Protein AF-A0A2V8LFP2-F1 (afdb_monomer_lite)

Structure (mmCIF, N/CA/C/O backbone):
data_AF-A0A2V8LFP2-F1
#
_entry.id   AF-A0A2V8LFP2-F1
#
loop_
_atom_site.group_PDB
_atom_site.id
_atom_site.type_symbol
_atom_site.label_atom_id
_atom_site.label_alt_id
_atom_site.label_comp_id
_atom_site.label_asym_id
_atom_site.label_entity_id
_atom_site.label_seq_id
_atom_site.pdbx_PDB_ins_code
_atom_site.Cartn_x
_atom_site.Cartn_y
_atom_site.Cartn_z
_atom_site.occupancy
_atom_site.B_iso_or_equiv
_atom_site.auth_seq_id
_atom_site.auth_comp_id
_atom_site.auth_asym_id
_atom_site.auth_atom_id
_atom_site.pdbx_PDB_model_num
ATOM 1 N N . MET A 1 1 ? 1.682 21.363 -26.430 1.00 57.84 1 MET A N 1
ATOM 2 C CA . MET A 1 1 ? 2.112 19.993 -26.798 1.00 57.84 1 MET A CA 1
ATOM 3 C C . MET A 1 1 ? 3.631 19.884 -26.970 1.00 57.84 1 MET A C 1
ATOM 5 O O . MET A 1 1 ? 4.227 19.013 -26.360 1.00 57.84 1 MET A O 1
ATOM 9 N N . THR A 1 2 ? 4.288 20.793 -27.699 1.00 67.62 2 THR A N 1
ATOM 10 C CA . THR A 1 2 ? 5.754 20.804 -27.920 1.00 67.62 2 THR A CA 1
ATOM 11 C C . THR A 1 2 ? 6.604 21.058 -26.668 1.00 67.62 2 THR A C 1
ATOM 13 O O . THR A 1 2 ? 7.626 20.407 -26.497 1.00 67.62 2 THR A O 1
ATOM 16 N N . ALA A 1 3 ? 6.181 21.941 -25.758 1.00 67.56 3 ALA A N 1
ATOM 17 C CA . ALA A 1 3 ? 6.936 22.221 -24.529 1.00 67.56 3 ALA A CA 1
ATOM 18 C C . ALA A 1 3 ? 6.982 21.029 -23.550 1.00 67.56 3 ALA A C 1
ATOM 20 O O . ALA A 1 3 ? 8.006 20.813 -22.913 1.00 67.56 3 ALA A O 1
ATOM 21 N N . GLN A 1 4 ? 5.903 20.239 -23.467 1.00 68.56 4 GLN A N 1
ATOM 22 C CA . GLN A 1 4 ? 5.838 19.036 -22.626 1.00 68.56 4 GLN A CA 1
ATOM 23 C C . GLN A 1 4 ? 6.807 17.966 -23.144 1.00 68.56 4 GLN A C 1
ATOM 25 O O . GLN A 1 4 ? 7.641 17.481 -22.398 1.00 68.56 4 GLN A O 1
ATOM 30 N N . LEU A 1 5 ? 6.782 17.704 -24.455 1.00 72.81 5 LEU A N 1
ATOM 31 C CA . LEU A 1 5 ? 7.674 16.737 -25.101 1.00 72.81 5 LEU A CA 1
ATOM 32 C C . LEU A 1 5 ? 9.155 17.108 -24.953 1.00 72.81 5 LEU A C 1
ATOM 34 O O . LEU A 1 5 ? 9.984 16.241 -24.696 1.00 72.81 5 LEU A O 1
ATOM 38 N N . ILE A 1 6 ? 9.493 18.395 -25.091 1.00 73.00 6 ILE A N 1
ATOM 39 C CA . ILE A 1 6 ? 10.866 18.879 -24.879 1.00 73.00 6 ILE A CA 1
ATOM 40 C C . ILE A 1 6 ? 11.268 18.707 -23.413 1.00 73.00 6 ILE A C 1
ATOM 42 O O . ILE A 1 6 ? 12.380 18.268 -23.131 1.00 73.00 6 ILE A O 1
ATOM 46 N N . ARG A 1 7 ? 10.363 19.017 -22.480 1.00 76.19 7 ARG A N 1
ATOM 47 C CA . ARG A 1 7 ? 10.590 18.845 -21.045 1.00 76.19 7 ARG A CA 1
ATOM 48 C C . ARG A 1 7 ? 10.856 17.377 -20.709 1.00 76.19 7 ARG A C 1
ATOM 50 O O . ARG A 1 7 ? 11.890 17.083 -20.120 1.00 76.19 7 ARG A O 1
ATOM 57 N N . ASP A 1 8 ? 9.992 16.472 -21.153 1.00 78.69 8 ASP A N 1
ATOM 58 C CA . ASP A 1 8 ? 10.101 15.034 -20.891 1.00 78.69 8 ASP A CA 1
ATOM 59 C C . ASP A 1 8 ? 11.380 14.442 -21.507 1.00 78.69 8 ASP A C 1
ATOM 61 O O . ASP A 1 8 ? 12.062 13.637 -20.876 1.00 78.69 8 ASP A O 1
ATOM 65 N N . ALA A 1 9 ? 11.772 14.899 -22.703 1.00 75.38 9 ALA A N 1
ATOM 66 C CA . ALA A 1 9 ? 13.023 14.490 -23.340 1.00 75.38 9 ALA A CA 1
ATOM 67 C C . ALA A 1 9 ? 14.267 14.975 -22.575 1.00 75.38 9 ALA A C 1
ATOM 69 O O . ALA A 1 9 ? 15.233 14.225 -22.436 1.00 75.38 9 ALA A O 1
ATOM 70 N N . VAL A 1 10 ? 14.252 16.211 -22.062 1.00 80.56 10 VAL A N 1
ATOM 71 C CA . VAL A 1 10 ? 15.357 16.769 -21.264 1.00 80.56 10 VAL A CA 1
ATOM 72 C C . VAL A 1 10 ? 15.474 16.057 -19.916 1.00 80.56 10 VAL A C 1
ATOM 74 O O . VAL A 1 10 ? 16.581 15.682 -19.538 1.00 80.56 10 VAL A O 1
ATOM 77 N N . PHE A 1 11 ? 14.357 15.819 -19.219 1.00 78.75 11 PHE A N 1
ATOM 78 C CA . PHE A 1 11 ? 14.358 15.058 -17.965 1.00 78.75 11 PHE A CA 1
ATOM 79 C C . PHE A 1 11 ? 14.825 13.619 -18.186 1.00 78.75 11 PHE A C 1
ATOM 81 O O . PHE A 1 11 ? 15.736 13.172 -17.496 1.00 78.75 11 PHE A O 1
ATOM 88 N N . GLY A 1 12 ? 14.299 12.930 -19.202 1.00 76.56 12 GLY A N 1
ATOM 89 C CA . GLY A 1 12 ? 14.703 11.559 -19.509 1.00 76.56 12 GLY A CA 1
ATOM 90 C C . GLY A 1 12 ? 16.176 11.434 -19.914 1.00 76.56 12 GLY A C 1
ATOM 91 O O . GLY A 1 12 ? 16.819 10.435 -19.594 1.00 76.56 12 GLY A O 1
ATOM 92 N N . LEU A 1 13 ? 16.745 12.441 -20.591 1.00 83.19 13 LEU A N 1
ATOM 93 C CA . LEU A 1 13 ? 18.184 12.480 -20.865 1.00 83.19 13 LEU A CA 1
ATOM 94 C C . LEU A 1 13 ? 18.985 12.712 -19.578 1.00 83.19 13 LEU A C 1
ATOM 96 O O . LEU A 1 13 ? 19.941 11.983 -19.342 1.00 83.19 13 LEU A O 1
ATOM 100 N N . ALA A 1 14 ? 18.577 13.673 -18.746 1.00 81.50 14 ALA A N 1
ATOM 101 C CA . ALA A 1 14 ? 19.254 14.003 -17.494 1.00 81.50 14 ALA A CA 1
ATOM 102 C C . ALA A 1 14 ? 19.239 12.843 -16.480 1.00 81.50 14 ALA A C 1
ATOM 104 O O . ALA A 1 14 ? 20.233 12.641 -15.782 1.00 81.50 14 ALA A O 1
ATOM 105 N N . GLU A 1 15 ? 18.156 12.061 -16.414 1.00 83.38 15 GLU A N 1
ATOM 106 C CA . GLU A 1 15 ? 18.093 10.819 -15.629 1.00 83.38 15 GLU A CA 1
ATOM 107 C C . GLU A 1 15 ? 19.061 9.768 -16.191 1.00 83.38 15 GLU A C 1
ATOM 109 O O . GLU A 1 15 ? 19.863 9.197 -15.455 1.00 83.38 15 GLU A O 1
ATOM 114 N N . LYS A 1 16 ? 19.054 9.546 -17.515 1.00 80.81 16 LYS A N 1
ATOM 115 C CA . LYS A 1 16 ? 19.939 8.563 -18.168 1.00 80.81 16 LYS A CA 1
ATOM 116 C C . LYS A 1 16 ? 21.421 8.904 -18.052 1.00 80.81 16 LYS A C 1
ATOM 118 O O . LYS A 1 16 ? 22.248 7.996 -18.041 1.00 80.81 16 LYS A O 1
ATOM 123 N N . THR A 1 17 ? 21.768 10.187 -17.987 1.00 84.69 17 THR A N 1
ATOM 124 C CA . THR A 1 17 ? 23.147 10.647 -17.779 1.00 84.69 17 THR A CA 1
ATOM 125 C C . THR A 1 17 ? 23.521 10.762 -16.301 1.00 84.69 17 THR A C 1
ATOM 127 O O . THR A 1 17 ? 24.632 11.195 -16.001 1.00 84.69 17 THR A O 1
ATOM 130 N N . GLY A 1 18 ? 22.620 10.405 -15.374 1.00 78.56 18 GLY A N 1
ATOM 131 C CA . GLY A 1 18 ? 22.846 10.490 -13.926 1.00 78.56 18 GLY A CA 1
ATOM 132 C C . GLY A 1 18 ? 22.983 11.922 -13.403 1.00 78.56 18 GLY A C 1
ATOM 133 O O . GLY A 1 18 ? 23.497 12.143 -12.310 1.00 78.56 18 GLY A O 1
ATOM 134 N N . THR A 1 19 ? 22.563 12.914 -14.192 1.00 87.06 19 THR A N 1
ATOM 135 C CA . THR A 1 19 ? 22.598 14.334 -13.817 1.00 87.06 19 THR A CA 1
ATOM 136 C C . THR A 1 19 ? 21.540 14.651 -12.765 1.00 87.06 19 THR A C 1
ATOM 138 O O . THR A 1 19 ? 21.762 15.493 -11.897 1.00 87.06 19 THR A O 1
ATOM 141 N N . ILE A 1 20 ? 20.406 13.957 -12.822 1.00 82.81 20 ILE A N 1
ATOM 142 C CA . ILE A 1 20 ? 19.365 13.968 -11.795 1.00 82.81 20 ILE A CA 1
ATOM 143 C C . ILE A 1 20 ? 19.029 12.521 -11.409 1.00 82.81 20 ILE A C 1
ATOM 145 O O . ILE A 1 20 ? 19.205 11.629 -12.242 1.00 82.81 20 ILE A O 1
ATOM 149 N N . PRO A 1 21 ? 18.575 12.267 -10.167 1.00 79.31 21 PRO A N 1
ATOM 150 C CA . PRO A 1 21 ? 18.142 10.933 -9.771 1.00 79.31 21 PRO A CA 1
ATOM 151 C C . PRO A 1 21 ? 16.931 10.501 -10.596 1.00 79.31 21 PRO A C 1
ATOM 153 O O . PRO A 1 21 ? 16.071 11.320 -10.920 1.00 79.31 21 PRO A O 1
ATOM 156 N N . THR A 1 22 ? 16.843 9.204 -10.868 1.00 81.62 22 THR A N 1
ATOM 157 C CA . THR A 1 22 ? 15.625 8.590 -11.400 1.00 81.62 22 THR A CA 1
ATOM 158 C C . THR A 1 22 ? 14.467 8.755 -10.417 1.00 81.62 22 THR A C 1
ATOM 160 O O . THR A 1 22 ? 14.678 8.877 -9.205 1.00 81.62 22 THR A O 1
ATOM 163 N N . TRP A 1 23 ? 13.229 8.673 -10.910 1.00 77.94 23 TRP A N 1
ATOM 164 C CA . TRP A 1 23 ? 12.033 8.616 -10.056 1.00 77.94 23 TRP A CA 1
ATOM 165 C C . TRP A 1 23 ? 12.178 7.652 -8.863 1.00 77.94 23 TRP A C 1
ATOM 167 O O . TRP A 1 23 ? 11.908 8.034 -7.726 1.00 77.94 23 TRP A O 1
ATOM 177 N N . HIS A 1 24 ? 12.653 6.423 -9.095 1.00 78.94 24 HIS A N 1
ATOM 178 C CA . HIS A 1 24 ? 12.801 5.418 -8.038 1.00 78.94 24 HIS A CA 1
ATOM 179 C C . HIS A 1 24 ? 13.866 5.790 -7.002 1.00 78.94 24 HIS A C 1
ATOM 181 O O . HIS A 1 24 ? 13.699 5.497 -5.820 1.00 78.94 24 HIS A O 1
ATOM 187 N N . GLU A 1 25 ? 14.954 6.437 -7.419 1.00 84.12 25 GLU A N 1
ATOM 188 C CA . GLU A 1 25 ? 15.988 6.925 -6.504 1.00 84.12 25 GLU A CA 1
ATOM 189 C C . GLU A 1 25 ? 15.508 8.136 -5.706 1.00 84.12 25 GLU A C 1
ATOM 191 O O . GLU A 1 25 ? 15.807 8.241 -4.517 1.00 84.12 25 GLU A O 1
ATOM 196 N N . GLY A 1 26 ? 14.755 9.039 -6.340 1.00 85.38 26 GLY A N 1
ATOM 197 C CA . GLY A 1 26 ? 14.113 10.165 -5.669 1.00 85.38 26 GLY A CA 1
ATOM 198 C C . GLY A 1 26 ? 13.130 9.684 -4.606 1.00 85.38 26 GLY A C 1
ATOM 199 O O . GLY A 1 26 ? 13.258 10.055 -3.442 1.00 85.38 26 GLY A O 1
ATOM 200 N N . LEU A 1 27 ? 12.219 8.786 -4.986 1.00 85.62 27 LEU A N 1
ATOM 201 C CA . LEU A 1 27 ? 11.242 8.192 -4.078 1.00 85.62 27 LEU A CA 1
ATOM 202 C C . LEU A 1 27 ? 11.922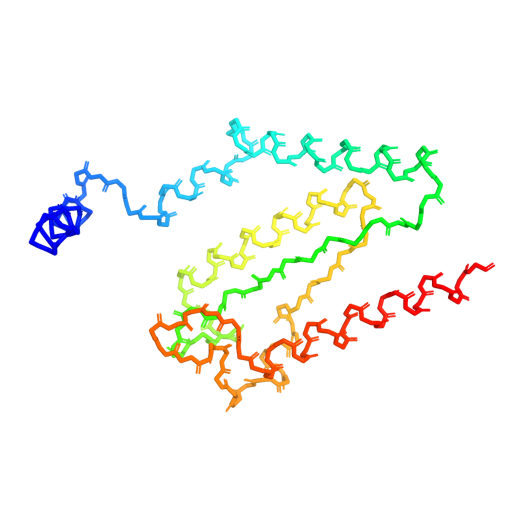 7.366 -2.977 1.00 85.62 27 LEU A C 1
ATOM 204 O O . LEU A 1 27 ? 11.550 7.452 -1.816 1.00 85.62 27 LEU A O 1
ATOM 208 N N . GLY A 1 28 ? 12.995 6.638 -3.288 1.00 88.25 28 GLY A N 1
ATOM 209 C CA . GLY A 1 28 ? 13.745 5.884 -2.283 1.00 88.25 28 GLY A CA 1
ATOM 210 C C . GLY A 1 28 ? 14.278 6.737 -1.130 1.00 88.25 28 GLY A C 1
ATOM 211 O O . GLY A 1 28 ? 14.361 6.243 -0.007 1.00 88.25 28 GLY A O 1
ATOM 212 N N . ARG A 1 29 ? 14.577 8.023 -1.364 1.00 90.69 29 ARG A N 1
ATOM 213 C CA . ARG A 1 29 ? 15.018 8.946 -0.305 1.00 90.69 29 ARG A CA 1
ATOM 214 C C . ARG A 1 29 ? 13.910 9.245 0.703 1.00 90.69 29 ARG A C 1
ATOM 216 O O . ARG A 1 29 ? 14.222 9.358 1.883 1.00 90.69 29 ARG A O 1
ATOM 223 N N . THR A 1 30 ? 12.650 9.298 0.272 1.00 92.25 30 THR A N 1
ATOM 224 C CA . THR A 1 30 ? 11.500 9.574 1.154 1.00 92.25 30 THR A CA 1
ATOM 225 C C . THR A 1 30 ? 11.115 8.368 2.011 1.00 92.25 30 THR A C 1
ATOM 227 O O . THR A 1 30 ? 10.406 8.510 2.996 1.00 92.25 30 THR A O 1
ATOM 230 N N . TYR A 1 31 ? 11.578 7.166 1.653 1.00 92.56 31 TYR A N 1
ATOM 231 C CA . TYR A 1 31 ? 11.396 5.951 2.457 1.00 92.56 31 TYR A CA 1
ATOM 232 C C . TYR A 1 31 ? 12.549 5.700 3.438 1.00 92.56 31 TYR A C 1
ATOM 234 O O . TYR A 1 31 ? 12.483 4.774 4.253 1.00 92.56 31 TYR A O 1
ATOM 242 N N . VAL A 1 32 ? 13.605 6.523 3.420 1.00 95.00 32 VAL A N 1
ATOM 243 C CA . VAL A 1 32 ? 14.645 6.482 4.455 1.00 95.00 32 VAL A CA 1
ATOM 244 C C . VAL A 1 32 ? 14.015 6.896 5.778 1.00 95.00 32 VAL A C 1
ATOM 246 O O . VAL A 1 32 ? 13.445 7.977 5.881 1.00 95.00 32 VAL A O 1
ATOM 249 N N . ARG A 1 33 ? 14.157 6.068 6.820 1.00 94.38 33 ARG A N 1
ATOM 250 C CA . ARG A 1 33 ? 13.478 6.303 8.107 1.00 94.38 33 ARG A CA 1
ATOM 251 C C . ARG A 1 33 ? 13.813 7.645 8.753 1.00 94.38 33 ARG A C 1
ATOM 253 O O . ARG A 1 33 ? 12.993 8.176 9.483 1.00 94.38 33 ARG A O 1
ATOM 260 N N . SER A 1 34 ? 15.004 8.183 8.512 1.00 95.50 34 SER A N 1
ATOM 261 C CA . SER A 1 34 ? 15.425 9.491 9.023 1.00 95.50 34 SER A CA 1
ATOM 262 C C . SER A 1 34 ? 15.052 10.667 8.112 1.00 95.50 34 SER A C 1
ATOM 264 O O . SER A 1 34 ? 15.451 11.789 8.410 1.00 95.50 34 SER A O 1
ATOM 266 N N . SER A 1 35 ? 14.377 10.432 6.983 1.00 96.56 35 SER A N 1
ATOM 267 C CA . SER A 1 35 ? 13.922 11.509 6.098 1.00 96.56 35 SER A CA 1
ATOM 268 C C . SER A 1 35 ? 12.745 12.268 6.723 1.00 96.56 35 SER A C 1
ATOM 270 O O . SER A 1 35 ? 11.947 11.648 7.435 1.00 96.56 35 SER A O 1
ATOM 272 N N . PRO A 1 36 ? 12.616 13.583 6.473 1.00 97.12 36 PRO A N 1
ATOM 273 C CA . PRO A 1 36 ? 11.453 14.354 6.906 1.00 97.12 36 PRO A CA 1
ATOM 274 C C . PRO A 1 36 ? 10.136 13.754 6.408 1.00 97.12 36 PRO A C 1
ATOM 276 O O . PRO A 1 36 ? 9.218 13.578 7.198 1.00 97.12 36 PRO A O 1
ATOM 279 N N . GLU A 1 37 ? 10.077 13.337 5.142 1.00 96.12 37 GLU A N 1
ATOM 280 C CA . GLU A 1 37 ? 8.870 12.787 4.522 1.00 96.12 37 GLU A CA 1
ATOM 281 C C . GLU A 1 37 ? 8.406 11.500 5.218 1.00 96.12 37 GLU A C 1
ATOM 283 O O . GLU A 1 37 ? 7.212 11.292 5.430 1.00 96.12 37 GLU A O 1
ATOM 288 N N . TRP A 1 38 ? 9.347 10.638 5.617 1.00 97.50 38 TRP A N 1
ATOM 289 C CA . TRP A 1 38 ? 9.011 9.441 6.383 1.00 97.50 38 TRP A CA 1
ATOM 290 C C . TRP A 1 38 ? 8.507 9.774 7.789 1.00 97.50 38 TRP A C 1
ATOM 292 O O . TRP A 1 38 ? 7.579 9.131 8.279 1.00 97.50 38 TRP A O 1
ATOM 302 N N . GLN A 1 39 ? 9.120 10.754 8.458 1.00 98.12 39 GLN A N 1
ATOM 303 C CA . GLN A 1 39 ? 8.686 11.174 9.791 1.00 98.12 39 GLN A CA 1
ATOM 304 C C . GLN A 1 39 ? 7.281 11.786 9.745 1.00 98.12 39 GLN A C 1
ATOM 306 O O . GLN A 1 39 ? 6.437 11.384 10.540 1.00 98.12 39 GLN A O 1
ATOM 311 N N . GLU A 1 40 ? 7.005 12.650 8.765 1.00 98.19 40 GLU A N 1
ATOM 312 C CA . GLU A 1 40 ? 5.673 13.219 8.516 1.00 98.19 40 GLU A CA 1
ATOM 313 C C . GLU A 1 40 ? 4.634 12.124 8.228 1.00 98.19 40 GLU A C 1
ATOM 315 O O . GLU A 1 40 ? 3.520 12.164 8.747 1.00 98.19 40 GLU A O 1
ATOM 320 N N . PHE A 1 41 ? 4.998 11.097 7.453 1.00 97.62 41 PHE A N 1
ATOM 321 C CA . PHE A 1 41 ? 4.127 9.947 7.211 1.00 97.62 41 PHE A CA 1
ATOM 322 C C . PHE A 1 41 ? 3.774 9.196 8.508 1.00 97.62 41 PHE A C 1
ATOM 324 O O . PHE A 1 41 ? 2.606 8.880 8.743 1.00 97.62 41 PHE A O 1
ATOM 331 N N . VAL A 1 42 ? 4.761 8.915 9.365 1.00 98.38 42 VAL A N 1
ATOM 332 C CA . VAL A 1 42 ? 4.533 8.228 10.649 1.00 98.38 42 VAL A CA 1
ATOM 333 C C . VAL A 1 42 ? 3.719 9.097 11.612 1.00 98.38 42 VAL A C 1
ATOM 335 O O . VAL A 1 42 ? 2.834 8.579 12.295 1.00 98.38 42 VAL A O 1
ATOM 338 N N . GLU A 1 43 ? 3.976 10.404 11.648 1.00 98.56 43 GLU A N 1
ATOM 339 C CA . GLU A 1 43 ? 3.205 11.365 12.439 1.00 98.56 43 GLU A CA 1
ATOM 340 C C . GLU A 1 43 ? 1.736 11.387 11.999 1.00 98.56 43 GLU A C 1
ATOM 342 O O . GLU A 1 43 ? 0.848 11.210 12.832 1.00 98.56 43 GLU A O 1
ATOM 347 N N . ALA A 1 44 ? 1.468 11.447 10.692 1.00 98.44 44 ALA A N 1
ATOM 348 C CA . ALA A 1 44 ? 0.109 11.388 10.159 1.00 98.44 44 ALA A CA 1
ATOM 349 C C . ALA A 1 44 ? -0.621 10.087 10.547 1.00 98.44 44 ALA A C 1
ATOM 351 O O . ALA A 1 44 ? -1.795 10.117 10.924 1.00 98.44 44 ALA A O 1
ATOM 352 N N . LEU A 1 45 ? 0.058 8.932 10.514 1.00 98.50 45 LEU A N 1
ATOM 353 C CA . LEU A 1 45 ? -0.524 7.671 10.993 1.00 98.50 45 LEU A CA 1
ATOM 354 C C . LEU A 1 45 ? -0.868 7.735 12.487 1.00 98.50 45 LEU A C 1
ATOM 356 O O . LEU A 1 45 ? -1.942 7.289 12.901 1.00 98.50 45 LEU A O 1
ATOM 360 N N . GLN A 1 46 ? 0.023 8.303 13.300 1.00 98.62 46 GLN A N 1
ATOM 361 C CA . GLN A 1 46 ? -0.196 8.455 14.735 1.00 98.62 46 GLN A CA 1
ATOM 362 C C . GLN A 1 46 ? -1.392 9.371 15.027 1.00 98.62 46 GLN A C 1
ATOM 364 O O . GLN A 1 46 ? -2.213 9.041 15.890 1.00 98.62 46 GLN A O 1
ATOM 369 N N . GLU A 1 47 ? -1.524 10.481 14.301 1.00 98.56 47 GLU A N 1
ATOM 370 C CA . GLU A 1 47 ? -2.657 11.403 14.408 1.00 98.56 47 GLU A CA 1
ATOM 371 C C . GLU A 1 47 ? -3.979 10.727 14.033 1.00 98.56 47 GLU A C 1
ATOM 373 O O . GLU A 1 47 ? -4.951 10.812 14.789 1.00 98.56 47 GLU A O 1
ATOM 378 N N . ILE A 1 48 ? -4.010 9.989 12.916 1.00 98.38 48 ILE A N 1
ATOM 379 C CA . ILE A 1 48 ? -5.190 9.229 12.478 1.00 98.38 48 ILE A CA 1
ATOM 380 C C . ILE A 1 48 ? -5.618 8.228 13.554 1.00 98.38 48 ILE A C 1
ATOM 382 O O . ILE A 1 48 ? -6.812 8.116 13.854 1.00 98.38 48 ILE A O 1
ATOM 386 N N . LYS A 1 49 ? -4.665 7.515 14.168 1.00 97.88 49 LYS A N 1
ATOM 387 C CA . LYS A 1 49 ? -4.961 6.561 15.243 1.00 97.88 49 LYS A CA 1
ATOM 388 C C . LYS A 1 49 ? -5.565 7.251 16.461 1.00 97.88 49 LYS A C 1
ATOM 390 O O . LYS A 1 49 ? -6.612 6.822 16.941 1.00 97.88 49 LYS A O 1
ATOM 395 N N . VAL A 1 50 ? -4.935 8.328 16.934 1.00 98.12 50 VAL A N 1
ATOM 396 C CA . VAL A 1 50 ? -5.412 9.100 18.093 1.00 98.12 50 VAL A CA 1
ATOM 397 C C . VAL A 1 50 ? -6.819 9.630 17.842 1.00 98.12 50 VAL A C 1
ATOM 399 O O . VAL A 1 50 ? -7.690 9.494 18.700 1.00 98.12 50 VAL A O 1
ATOM 402 N N . MET A 1 51 ? -7.062 10.186 16.656 1.00 98.38 51 MET A N 1
ATOM 403 C CA . MET A 1 51 ? -8.374 10.697 16.272 1.00 98.38 51 MET A CA 1
ATOM 404 C C . MET A 1 51 ? -9.424 9.581 16.242 1.00 98.38 51 MET A C 1
ATOM 406 O O . MET A 1 51 ? -10.504 9.741 16.810 1.00 98.38 51 MET A O 1
ATOM 410 N N . SER A 1 52 ? -9.093 8.431 15.648 1.00 97.50 52 SER A N 1
ATOM 411 C CA . SER A 1 52 ? -9.987 7.267 15.586 1.00 97.50 52 SER A CA 1
ATOM 412 C C . SER A 1 52 ? -10.366 6.772 16.985 1.00 97.50 52 SER A C 1
ATOM 414 O O . SER A 1 52 ? -11.547 6.557 17.262 1.00 97.50 52 SER A O 1
ATOM 416 N N . ASP A 1 53 ? -9.390 6.679 17.892 1.00 96.50 53 ASP A N 1
ATOM 417 C CA . ASP A 1 53 ? -9.603 6.253 19.278 1.00 96.50 53 ASP A CA 1
ATOM 418 C C . ASP A 1 53 ? -10.477 7.244 20.058 1.00 96.50 53 ASP A C 1
ATOM 420 O O . ASP A 1 53 ? -11.416 6.846 20.751 1.00 96.50 53 ASP A O 1
ATOM 424 N N . GLN A 1 54 ? -10.215 8.549 19.922 1.00 98.00 54 GLN A N 1
ATOM 425 C CA . GLN A 1 54 ? -11.007 9.606 20.561 1.00 98.00 54 GLN A CA 1
ATOM 426 C C . GLN A 1 54 ? -12.462 9.599 20.083 1.00 98.00 54 GLN A C 1
ATOM 428 O O . GLN A 1 54 ? -13.386 9.797 20.876 1.00 98.00 54 GLN A O 1
ATOM 433 N N . MET A 1 55 ? -12.665 9.327 18.795 1.00 97.69 55 MET A N 1
ATOM 434 C CA . MET A 1 55 ? -13.983 9.187 18.184 1.00 97.69 55 MET A CA 1
ATOM 435 C C . MET A 1 55 ? -14.640 7.828 18.466 1.00 97.69 55 MET A C 1
ATOM 437 O O . MET A 1 55 ? -15.795 7.630 18.086 1.00 97.69 55 MET A O 1
ATOM 441 N N . LYS A 1 56 ? -13.944 6.906 19.149 1.00 95.75 56 LYS A N 1
ATOM 442 C CA . LYS A 1 56 ? -14.389 5.527 19.412 1.00 95.75 56 LYS A CA 1
ATOM 443 C C . LYS A 1 56 ? -14.762 4.776 18.129 1.00 95.75 56 LYS A C 1
ATOM 445 O O . LYS A 1 56 ? -15.710 3.988 18.116 1.00 95.75 56 LYS A O 1
ATOM 450 N N . LEU A 1 57 ? -14.042 5.049 17.044 1.00 93.31 57 LEU A N 1
ATOM 451 C CA . LEU A 1 57 ? -14.193 4.325 15.788 1.00 93.31 57 LEU A CA 1
ATOM 452 C C . LEU A 1 57 ? -13.566 2.927 15.907 1.00 93.31 57 LEU A C 1
ATOM 454 O O . LEU A 1 57 ? -12.733 2.691 16.786 1.00 93.31 57 LEU A O 1
ATOM 458 N N . PRO A 1 58 ? -13.953 1.983 15.032 1.00 92.19 58 PRO A N 1
ATOM 459 C CA . PRO A 1 58 ? -13.179 0.768 14.819 1.00 92.19 58 PRO A CA 1
ATOM 460 C C . PRO A 1 58 ? -11.699 1.056 14.557 1.00 92.19 58 PRO A C 1
ATOM 462 O O . PRO A 1 58 ? -11.343 2.135 14.077 1.00 92.19 58 PRO A O 1
ATOM 465 N N . THR A 1 59 ? -10.852 0.065 14.834 1.00 93.25 59 THR A N 1
ATOM 466 C CA . THR A 1 59 ? -9.422 0.134 14.529 1.00 93.25 59 THR A CA 1
ATOM 467 C C . THR A 1 59 ? -9.228 0.503 13.055 1.00 93.25 59 THR A C 1
ATOM 469 O O . THR A 1 59 ? -9.817 -0.149 12.189 1.00 93.25 59 THR A O 1
ATOM 472 N N . PRO A 1 60 ? -8.435 1.540 12.735 1.00 96.38 60 PRO A N 1
ATOM 473 C CA . PRO A 1 60 ? -8.227 1.925 11.350 1.00 96.38 60 PRO A CA 1
ATOM 474 C C . PRO A 1 60 ? -7.454 0.835 10.600 1.00 96.38 60 PRO A C 1
ATOM 476 O O . PRO A 1 60 ? -6.524 0.226 11.132 1.00 96.38 60 PRO A O 1
ATOM 479 N N . ILE A 1 61 ? -7.836 0.616 9.343 1.00 96.69 61 ILE A N 1
ATOM 480 C CA . ILE A 1 61 ? -7.182 -0.337 8.448 1.00 96.69 61 ILE A CA 1
ATOM 481 C C . ILE A 1 61 ? -6.208 0.429 7.551 1.00 96.69 61 ILE A C 1
ATOM 483 O O . ILE A 1 61 ? -6.602 1.375 6.866 1.00 96.69 61 ILE A O 1
ATOM 487 N N . PHE A 1 62 ? -4.949 0.001 7.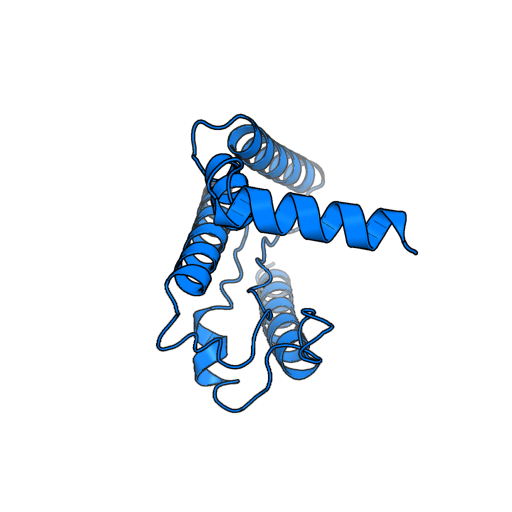521 1.00 96.81 62 PHE A N 1
ATOM 488 C CA . PHE A 1 62 ? -3.945 0.470 6.575 1.00 96.81 62 PHE A CA 1
ATOM 489 C C . PHE A 1 62 ? -3.712 -0.592 5.500 1.00 96.81 62 PHE A C 1
ATOM 491 O O . PHE A 1 62 ? -3.327 -1.726 5.785 1.00 96.81 62 PHE A O 1
ATOM 498 N N . ALA A 1 63 ? -3.944 -0.226 4.246 1.00 93.50 63 ALA A N 1
ATOM 499 C CA . ALA A 1 63 ? -3.842 -1.137 3.118 1.00 93.50 63 ALA A CA 1
ATOM 500 C C . ALA A 1 63 ? -2.991 -0.492 2.028 1.00 93.50 63 ALA A C 1
ATOM 502 O O . ALA A 1 63 ? -3.364 0.552 1.489 1.00 93.50 63 ALA A O 1
ATOM 503 N N . THR A 1 64 ? -1.855 -1.104 1.696 1.00 91.06 64 THR A N 1
ATOM 504 C CA . THR A 1 64 ? -1.053 -0.629 0.569 1.00 91.06 64 THR A CA 1
ATOM 505 C C . THR A 1 64 ? -1.641 -1.148 -0.731 1.00 91.06 64 THR A C 1
ATOM 507 O O . THR A 1 64 ? -2.049 -2.299 -0.831 1.00 91.06 64 THR A O 1
ATOM 510 N N . LEU A 1 65 ? -1.727 -0.291 -1.745 1.00 87.50 65 LEU A N 1
ATOM 511 C CA . LEU A 1 65 ? -2.112 -0.729 -3.081 1.00 87.50 65 LEU A CA 1
ATOM 512 C C . LEU A 1 65 ? -0.834 -1.086 -3.833 1.00 87.50 65 LEU A C 1
ATOM 514 O O . LEU A 1 65 ? -0.067 -0.206 -4.226 1.00 87.50 65 LEU A O 1
ATOM 518 N N . ASN A 1 66 ? -0.589 -2.384 -3.992 1.00 83.38 66 ASN A N 1
ATOM 519 C CA . ASN A 1 66 ? 0.586 -2.896 -4.680 1.00 83.38 66 ASN A CA 1
ATOM 520 C C . ASN A 1 66 ? 0.640 -2.399 -6.138 1.00 83.38 66 ASN A C 1
ATOM 522 O O . ASN A 1 66 ? -0.390 -2.199 -6.792 1.00 83.38 66 ASN A O 1
ATOM 526 N N . SER A 1 67 ? 1.860 -2.202 -6.648 1.00 77.06 67 SER A N 1
ATOM 527 C CA . SER A 1 67 ? 2.082 -1.725 -8.015 1.00 77.06 67 SER A CA 1
ATOM 528 C C . SER A 1 67 ? 1.447 -2.647 -9.052 1.00 77.06 67 SER A C 1
ATOM 530 O O . SER A 1 67 ? 1.722 -3.841 -9.112 1.00 77.06 67 SER A O 1
ATOM 532 N N . SER A 1 68 ? 0.654 -2.059 -9.943 1.00 68.75 68 SER A N 1
ATOM 533 C CA . SER A 1 68 ? 0.144 -2.757 -11.125 1.00 68.75 68 SER A CA 1
ATOM 534 C C . SER A 1 68 ? 1.006 -2.509 -12.374 1.00 68.75 68 SER A C 1
ATOM 536 O O . SER A 1 68 ? 0.690 -2.975 -13.460 1.00 68.75 68 SER A O 1
ATOM 538 N N . GLY A 1 69 ? 2.119 -1.782 -12.228 1.00 57.22 69 GLY A N 1
ATOM 539 C CA . GLY A 1 69 ? 2.728 -0.964 -13.281 1.00 57.22 69 GLY A CA 1
ATOM 540 C C . GLY A 1 69 ? 3.469 -1.647 -14.438 1.00 57.22 69 GLY A C 1
ATOM 541 O O . GLY A 1 69 ? 4.173 -0.939 -15.149 1.00 57.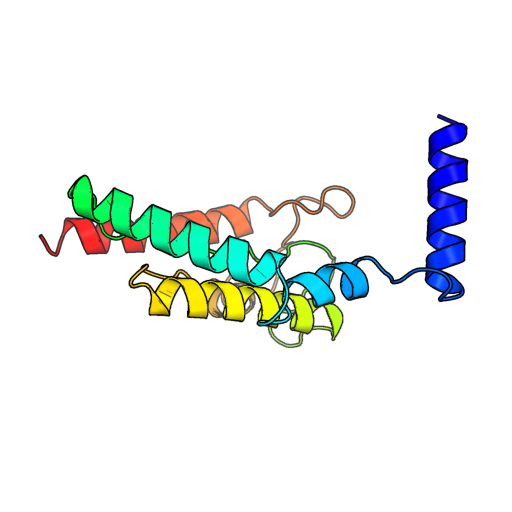22 69 GLY A O 1
ATOM 542 N N . SER A 1 70 ? 3.369 -2.960 -14.678 1.00 54.66 70 SER A N 1
ATOM 543 C CA . SER A 1 70 ? 3.927 -3.538 -15.921 1.00 54.66 70 SER A CA 1
ATOM 544 C C . SER A 1 70 ? 3.381 -4.922 -16.293 1.00 54.66 70 SER A C 1
ATOM 546 O O . SER A 1 70 ? 2.897 -5.673 -15.451 1.00 54.66 70 SER A O 1
ATOM 548 N N . ILE A 1 71 ? 3.502 -5.274 -17.582 1.00 44.00 71 ILE A N 1
ATOM 549 C CA . ILE A 1 71 ? 3.519 -6.673 -18.038 1.00 44.00 71 ILE A CA 1
ATOM 550 C C . ILE A 1 71 ? 4.737 -7.339 -17.389 1.00 44.00 71 ILE A C 1
ATOM 552 O O . ILE A 1 71 ? 5.857 -6.877 -17.591 1.00 44.00 71 ILE A O 1
ATOM 556 N N . GLY A 1 72 ? 4.528 -8.423 -16.641 1.00 49.31 72 GLY A N 1
ATOM 557 C CA . GLY A 1 72 ? 5.615 -9.151 -15.982 1.00 49.31 72 GLY A CA 1
ATOM 558 C C . GLY A 1 72 ? 5.919 -8.712 -14.548 1.00 49.31 72 GLY A C 1
ATOM 559 O O . GLY A 1 72 ? 7.011 -9.002 -14.065 1.00 49.31 72 GLY A O 1
ATOM 560 N N . SER A 1 73 ? 4.985 -8.063 -13.841 1.00 61.25 73 SER A N 1
ATOM 561 C CA . SER A 1 73 ? 5.022 -7.982 -12.374 1.00 61.25 73 SER A CA 1
ATOM 562 C C . SER A 1 73 ? 4.783 -9.366 -11.761 1.00 61.25 73 SER A C 1
ATOM 564 O O . SER A 1 73 ? 3.732 -9.667 -11.201 1.00 61.25 73 SER A O 1
ATOM 566 N N . ASP A 1 74 ? 5.776 -10.237 -11.918 1.00 75.50 74 ASP A N 1
ATOM 567 C CA . ASP A 1 74 ? 5.818 -11.534 -11.271 1.00 75.50 74 ASP A CA 1
ATOM 568 C C . ASP A 1 74 ? 6.113 -11.317 -9.785 1.00 75.50 74 ASP A C 1
ATOM 570 O O . ASP A 1 74 ? 7.260 -11.185 -9.370 1.00 75.50 74 ASP A O 1
ATOM 574 N N . TYR A 1 75 ? 5.062 -11.259 -8.971 1.00 80.56 75 TYR A N 1
ATOM 575 C CA . TYR A 1 75 ? 5.194 -11.203 -7.516 1.00 80.56 75 TYR A CA 1
ATOM 576 C C . TYR A 1 75 ? 5.840 -12.472 -6.932 1.00 80.56 75 TYR A C 1
ATOM 578 O O . TYR A 1 75 ? 6.306 -12.435 -5.797 1.00 80.56 75 TYR A O 1
ATOM 586 N N . ALA A 1 76 ? 5.905 -13.581 -7.681 1.00 80.50 76 ALA A N 1
ATOM 587 C CA . ALA A 1 76 ? 6.653 -14.768 -7.274 1.00 80.50 76 ALA A CA 1
ATOM 588 C C . ALA A 1 76 ? 8.165 -14.626 -7.544 1.00 80.50 76 ALA A C 1
ATOM 590 O O . ALA A 1 76 ? 8.966 -15.182 -6.793 1.00 80.50 76 ALA A O 1
ATOM 591 N N . HIS A 1 77 ? 8.560 -13.853 -8.562 1.00 83.88 77 HIS A N 1
ATOM 592 C CA . HIS A 1 77 ? 9.960 -13.557 -8.901 1.00 83.88 77 HIS A CA 1
ATOM 593 C C . HIS A 1 77 ? 10.142 -12.071 -9.258 1.00 83.88 77 HIS A C 1
ATOM 595 O O . HIS A 1 77 ? 10.345 -11.724 -10.428 1.00 83.88 77 HIS A O 1
ATOM 601 N N . PRO A 1 78 ? 10.065 -11.167 -8.267 1.00 85.62 78 PRO A N 1
ATOM 602 C CA . PRO A 1 78 ? 10.014 -9.742 -8.541 1.00 85.62 78 PRO A CA 1
ATOM 603 C C . PRO A 1 78 ? 11.318 -9.241 -9.162 1.00 85.62 78 PRO A C 1
ATOM 605 O O . PRO A 1 78 ? 12.421 -9.580 -8.728 1.00 85.62 78 PRO A O 1
ATOM 608 N N . SER A 1 79 ? 11.193 -8.371 -10.167 1.00 85.06 79 SER A N 1
ATOM 609 C CA . SER A 1 79 ? 12.329 -7.588 -10.652 1.00 85.06 79 SER A CA 1
ATOM 610 C C . SER A 1 79 ? 12.889 -6.711 -9.519 1.00 85.06 79 SER A C 1
ATOM 612 O O . SER A 1 79 ? 12.159 -6.398 -8.576 1.00 85.06 79 SER A O 1
ATOM 614 N N . PRO A 1 80 ? 14.150 -6.245 -9.591 1.00 85.50 80 PRO A N 1
ATOM 615 C CA . PRO A 1 80 ? 14.717 -5.382 -8.550 1.00 85.50 80 PRO A CA 1
ATOM 616 C C . PRO A 1 80 ? 13.881 -4.127 -8.254 1.00 85.50 80 PRO A C 1
ATOM 618 O O . PRO A 1 80 ? 13.797 -3.695 -7.105 1.00 85.50 80 PRO A O 1
ATOM 621 N N . ASP A 1 81 ? 13.232 -3.558 -9.271 1.00 83.12 81 ASP A N 1
ATOM 622 C CA . ASP A 1 81 ? 12.365 -2.392 -9.096 1.00 83.12 81 ASP A CA 1
ATOM 623 C C . ASP A 1 81 ? 11.037 -2.759 -8.427 1.00 83.12 81 ASP A C 1
ATOM 625 O O . ASP A 1 81 ? 10.596 -2.047 -7.524 1.00 83.12 81 ASP A O 1
ATOM 629 N N . LEU A 1 82 ? 10.432 -3.897 -8.798 1.00 84.44 82 LEU A N 1
ATOM 630 C CA . LEU A 1 82 ? 9.236 -4.397 -8.121 1.00 84.44 82 LEU A CA 1
ATOM 631 C C . LEU A 1 82 ? 9.536 -4.756 -6.661 1.00 84.44 82 LEU A C 1
ATOM 633 O O . LEU A 1 82 ? 8.760 -4.397 -5.779 1.00 84.44 82 LEU A O 1
ATOM 637 N N . GLN A 1 83 ? 10.681 -5.389 -6.396 1.00 88.88 83 GLN A N 1
ATOM 638 C CA . GLN A 1 83 ? 11.119 -5.716 -5.041 1.00 88.88 83 GLN A CA 1
ATOM 639 C C . GLN A 1 83 ? 11.262 -4.454 -4.187 1.00 88.88 83 GLN A C 1
ATOM 641 O O . GLN A 1 83 ? 10.798 -4.428 -3.052 1.00 88.88 83 GLN A O 1
ATOM 646 N N . ARG A 1 84 ? 11.825 -3.375 -4.745 1.00 87.88 84 ARG A N 1
ATOM 647 C CA . ARG A 1 84 ? 11.949 -2.097 -4.033 1.00 87.88 84 ARG A CA 1
ATOM 648 C C . ARG A 1 84 ? 10.586 -1.526 -3.636 1.00 87.88 84 ARG A C 1
ATOM 650 O O . ARG A 1 84 ? 10.427 -1.054 -2.515 1.00 87.88 84 ARG A O 1
ATOM 657 N N . ILE A 1 85 ? 9.599 -1.599 -4.530 1.00 87.50 85 ILE A N 1
ATOM 658 C CA . ILE A 1 85 ? 8.230 -1.160 -4.230 1.00 87.50 85 ILE A CA 1
ATOM 659 C C . ILE A 1 85 ? 7.594 -2.051 -3.157 1.00 87.50 85 ILE A C 1
ATOM 661 O O . ILE A 1 85 ? 6.970 -1.534 -2.235 1.00 87.50 85 ILE A O 1
ATOM 665 N N . ILE A 1 86 ? 7.774 -3.372 -3.247 1.00 89.81 86 ILE A N 1
ATOM 666 C CA . ILE A 1 86 ? 7.308 -4.321 -2.226 1.00 89.81 86 ILE A CA 1
ATOM 667 C C . ILE A 1 86 ? 7.894 -3.964 -0.853 1.00 89.81 86 ILE A C 1
ATOM 669 O O . ILE A 1 86 ? 7.160 -3.904 0.131 1.00 89.81 86 ILE A O 1
ATOM 673 N N . ASP A 1 87 ? 9.191 -3.667 -0.782 1.00 92.06 87 ASP A N 1
ATOM 674 C CA . ASP A 1 87 ? 9.855 -3.303 0.470 1.00 92.06 87 ASP A CA 1
ATOM 675 C C . ASP A 1 87 ? 9.303 -1.993 1.054 1.00 92.06 87 ASP A C 1
ATOM 677 O O . ASP A 1 87 ? 9.073 -1.902 2.261 1.00 92.06 87 ASP A O 1
ATOM 681 N N . TRP A 1 88 ? 9.016 -1.002 0.207 1.00 91.81 88 TRP A N 1
ATOM 682 C CA . TRP A 1 88 ? 8.357 0.242 0.612 1.00 91.81 88 TRP A CA 1
ATOM 683 C C . TRP A 1 88 ? 6.939 0.015 1.150 1.00 91.81 88 TRP A C 1
ATOM 685 O O . TRP A 1 88 ? 6.600 0.544 2.211 1.00 91.81 88 TRP A O 1
ATOM 695 N N . CYS A 1 89 ? 6.134 -0.810 0.472 1.00 92.69 89 CYS A N 1
ATOM 696 C CA . CYS A 1 89 ? 4.800 -1.200 0.935 1.00 92.69 89 CYS A CA 1
ATOM 697 C C . CYS A 1 89 ? 4.871 -1.878 2.310 1.00 92.69 89 CYS A C 1
ATOM 699 O O . CYS A 1 89 ? 4.212 -1.439 3.254 1.00 92.69 89 CYS A O 1
ATOM 701 N N . ARG A 1 90 ? 5.749 -2.878 2.460 1.00 93.94 90 ARG A N 1
ATOM 702 C CA . ARG A 1 90 ? 5.979 -3.577 3.733 1.00 93.94 90 ARG A CA 1
ATOM 703 C C . ARG A 1 90 ? 6.406 -2.622 4.841 1.00 93.94 90 ARG A C 1
ATOM 705 O O . ARG A 1 90 ? 5.945 -2.760 5.970 1.00 93.94 90 ARG A O 1
ATOM 712 N N . GLN A 1 91 ? 7.276 -1.655 4.547 1.00 95.62 91 GLN A N 1
ATOM 713 C CA . GLN A 1 91 ? 7.710 -0.669 5.536 1.00 95.62 91 GLN A CA 1
ATOM 714 C C . GLN A 1 91 ? 6.541 0.207 6.009 1.00 95.62 91 GLN A C 1
ATOM 716 O O . GLN A 1 91 ? 6.424 0.462 7.209 1.00 95.62 91 GLN A O 1
ATOM 721 N N . GLY A 1 92 ? 5.668 0.640 5.092 1.00 95.69 92 GLY A N 1
ATOM 722 C CA . GLY A 1 92 ? 4.449 1.386 5.416 1.00 95.69 92 GLY A CA 1
ATOM 723 C C . GLY A 1 92 ? 3.491 0.584 6.296 1.00 95.69 92 GLY A C 1
ATOM 724 O O . GLY A 1 92 ? 3.051 1.070 7.337 1.00 95.69 92 GLY A O 1
ATOM 725 N N . GLU A 1 93 ? 3.234 -0.673 5.932 1.00 96.38 93 GLU A N 1
ATOM 726 C CA . GLU A 1 93 ? 2.387 -1.579 6.716 1.00 96.38 93 GLU A CA 1
ATOM 727 C C . GLU A 1 93 ? 2.970 -1.846 8.102 1.00 96.38 93 GLU A C 1
ATOM 729 O O . GLU A 1 93 ? 2.252 -1.776 9.092 1.00 96.38 93 GLU A O 1
ATOM 734 N N . GLN A 1 94 ? 4.276 -2.092 8.212 1.00 97.00 94 GLN A N 1
ATOM 735 C CA . GLN A 1 94 ? 4.931 -2.280 9.508 1.00 97.00 94 GLN A CA 1
ATOM 736 C C . GLN A 1 94 ? 4.801 -1.044 10.403 1.00 97.00 94 GLN A C 1
ATOM 738 O O . GLN A 1 94 ? 4.527 -1.187 11.595 1.00 97.00 94 GLN A O 1
ATOM 743 N N . ALA A 1 95 ? 4.975 0.157 9.844 1.00 97.81 95 ALA A N 1
ATOM 744 C CA . ALA A 1 95 ? 4.811 1.398 10.591 1.00 97.81 95 ALA A CA 1
ATOM 745 C C . ALA A 1 95 ? 3.373 1.545 11.105 1.00 97.81 95 ALA A C 1
ATOM 747 O O . ALA A 1 95 ? 3.171 1.709 12.308 1.00 97.81 95 ALA A O 1
ATOM 748 N N . ALA A 1 96 ? 2.376 1.386 10.232 1.00 98.19 96 ALA A N 1
ATOM 749 C CA . ALA A 1 96 ? 0.970 1.449 10.621 1.00 98.19 96 ALA A CA 1
ATOM 750 C C . ALA A 1 96 ? 0.602 0.374 11.659 1.00 98.19 96 ALA A C 1
ATOM 752 O O . ALA A 1 96 ? 0.005 0.681 12.691 1.00 98.19 96 ALA A O 1
ATOM 753 N N . GLY A 1 97 ? 1.023 -0.874 11.445 1.00 97.94 97 GLY A N 1
ATOM 754 C CA . GLY A 1 97 ? 0.787 -1.973 12.380 1.00 97.94 97 GLY A CA 1
ATOM 755 C C . GLY A 1 97 ? 1.405 -1.716 13.757 1.00 97.94 97 GLY A C 1
ATOM 756 O O . GLY A 1 97 ? 0.770 -1.978 14.776 1.00 97.94 97 GLY A O 1
ATOM 757 N N . SER A 1 98 ? 2.602 -1.119 13.816 1.00 97.94 98 SER A N 1
ATOM 758 C CA . SER A 1 98 ? 3.245 -0.749 15.088 1.00 97.94 98 SER A CA 1
ATOM 759 C C . SER A 1 98 ? 2.485 0.327 15.875 1.00 97.94 98 SER A C 1
ATOM 761 O O . SER A 1 98 ? 2.613 0.397 17.096 1.00 97.94 98 SER A O 1
ATOM 763 N N . LEU A 1 99 ? 1.654 1.117 15.189 1.00 98.19 99 LEU A N 1
ATOM 764 C CA . LEU A 1 99 ? 0.765 2.129 15.766 1.00 98.19 99 LEU A CA 1
ATOM 765 C C . LEU A 1 99 ? -0.642 1.579 16.065 1.00 98.19 99 LEU A C 1
ATOM 767 O O . LEU A 1 99 ? -1.529 2.319 16.488 1.00 98.19 99 LEU A O 1
ATOM 771 N N . GLY A 1 100 ? -0.858 0.276 15.872 1.00 96.69 100 GLY A N 1
ATOM 772 C CA . GLY A 1 100 ? -2.113 -0.403 16.175 1.00 96.69 100 GLY A CA 1
ATOM 773 C C . GLY A 1 100 ? -3.166 -0.312 15.075 1.00 96.69 100 GLY A C 1
ATOM 774 O O . GLY A 1 100 ? -4.344 -0.454 15.386 1.00 96.69 100 GLY A O 1
ATOM 775 N N . PHE A 1 101 ? -2.775 -0.063 13.823 1.00 97.81 101 PHE A N 1
ATOM 776 C CA . PHE A 1 101 ? -3.654 -0.292 12.674 1.00 97.81 101 PHE A CA 1
ATOM 777 C C . PHE A 1 101 ? -3.762 -1.792 12.387 1.00 97.81 101 PHE A C 1
ATOM 779 O O . PHE A 1 101 ? -2.811 -2.548 12.598 1.00 97.81 101 PHE A O 1
ATOM 786 N N . GLU A 1 102 ? -4.891 -2.214 11.826 1.00 96.12 102 GLU A N 1
ATOM 787 C CA . GLU A 1 102 ? -4.955 -3.489 11.111 1.00 96.12 102 GLU A CA 1
ATOM 788 C C . GLU A 1 102 ? -4.324 -3.309 9.725 1.00 96.12 102 GLU A C 1
ATOM 790 O O . GLU A 1 102 ? -4.587 -2.317 9.046 1.00 96.12 102 GLU A O 1
ATOM 795 N N . THR A 1 103 ? -3.477 -4.243 9.292 1.00 95.81 103 THR A N 1
ATOM 796 C CA . THR A 1 103 ? -2.771 -4.141 8.007 1.00 95.81 103 THR A CA 1
ATOM 797 C C . THR A 1 103 ? -3.227 -5.212 7.027 1.00 95.81 103 THR A C 1
ATOM 799 O O . THR A 1 103 ? -3.427 -6.371 7.395 1.00 95.81 103 THR A O 1
ATOM 802 N N . LEU A 1 104 ? -3.382 -4.831 5.756 1.00 93.44 104 LEU A N 1
ATOM 803 C CA . LEU A 1 104 ? -3.802 -5.739 4.685 1.00 93.44 104 LEU A CA 1
ATOM 804 C C . LEU A 1 104 ? -2.687 -5.939 3.659 1.00 93.44 104 LEU A C 1
ATOM 806 O O . LEU A 1 104 ? -2.653 -5.272 2.633 1.00 93.44 104 LEU A O 1
ATOM 810 N N . ASP A 1 105 ? -1.824 -6.915 3.927 1.00 90.06 105 ASP A N 1
ATOM 811 C CA . ASP A 1 105 ? -0.770 -7.357 3.004 1.00 90.06 105 ASP A CA 1
ATOM 812 C C . ASP A 1 105 ? -1.381 -8.133 1.826 1.00 90.06 105 ASP A C 1
ATOM 814 O O . ASP A 1 105 ? -1.733 -9.298 1.995 1.00 90.06 105 ASP A O 1
ATOM 818 N N . TYR A 1 106 ? -1.530 -7.535 0.643 1.00 90.06 106 TYR A N 1
ATOM 819 C CA . TYR A 1 106 ? -2.030 -8.246 -0.548 1.00 90.06 106 TYR A CA 1
ATOM 820 C C . TYR A 1 106 ? -0.944 -8.992 -1.332 1.00 90.06 106 TYR A C 1
ATOM 822 O O . TYR A 1 106 ? -1.265 -9.735 -2.265 1.00 90.06 106 TYR A O 1
ATOM 830 N N . GLU A 1 107 ? 0.332 -8.796 -0.991 1.00 88.06 107 GLU A N 1
ATOM 831 C CA . GLU A 1 107 ? 1.478 -9.287 -1.758 1.00 88.06 107 GLU A CA 1
ATOM 832 C C . GLU A 1 107 ? 1.422 -10.806 -1.928 1.00 88.06 107 GLU A C 1
ATOM 834 O O . GLU A 1 107 ? 1.710 -11.326 -3.002 1.00 88.06 107 GLU A O 1
ATOM 839 N N . LYS A 1 108 ? 1.004 -11.520 -0.880 1.00 86.00 108 LYS A N 1
ATOM 840 C CA . LYS A 1 108 ? 0.963 -12.987 -0.858 1.00 86.00 108 LYS A CA 1
ATOM 841 C C . LYS A 1 108 ? -0.140 -13.566 -1.731 1.00 86.00 108 LYS A C 1
ATOM 843 O O . LYS A 1 108 ? 0.033 -14.641 -2.301 1.00 86.00 108 LYS A O 1
ATOM 848 N N . GLU A 1 109 ? -1.287 -12.902 -1.826 1.00 89.56 109 GLU A N 1
ATOM 849 C CA . GLU A 1 109 ? -2.414 -13.410 -2.602 1.00 89.56 109 GLU A CA 1
ATOM 850 C C . GLU A 1 109 ? -2.290 -13.133 -4.098 1.00 89.56 109 GLU A C 1
ATOM 852 O O . GLU A 1 109 ? -2.829 -13.913 -4.883 1.00 89.56 109 GLU A O 1
ATOM 857 N N . ILE A 1 110 ? -1.587 -12.072 -4.505 1.00 89.12 110 ILE A N 1
ATOM 858 C CA . ILE A 1 110 ? -1.400 -11.718 -5.920 1.00 89.12 110 ILE A CA 1
ATOM 859 C C . ILE A 1 110 ? -0.798 -12.879 -6.739 1.00 89.12 110 ILE A C 1
ATOM 861 O O . ILE A 1 110 ? -1.460 -13.318 -7.682 1.00 89.12 110 ILE A O 1
ATOM 865 N N . PRO A 1 111 ? 0.369 -13.464 -6.397 1.00 86.19 111 PRO A N 1
ATOM 866 C CA . PRO A 1 111 ? 0.962 -14.542 -7.191 1.00 86.19 111 PRO A CA 1
ATOM 867 C C . PRO A 1 111 ? 0.165 -15.851 -7.121 1.00 86.19 111 PRO A C 1
ATOM 869 O O . PRO A 1 111 ? 0.363 -16.727 -7.953 1.00 86.19 111 PRO A O 1
ATOM 872 N N . ILE A 1 112 ? -0.741 -16.007 -6.150 1.00 87.38 112 ILE A N 1
ATOM 873 C CA . ILE A 1 112 ? -1.570 -17.212 -6.008 1.00 87.38 112 ILE A CA 1
ATOM 874 C C . ILE A 1 112 ? -2.858 -17.082 -6.825 1.00 87.38 112 ILE A C 1
ATOM 876 O O . ILE A 1 112 ? -3.244 -18.003 -7.543 1.00 87.38 112 ILE A O 1
ATOM 880 N N . LYS A 1 113 ? -3.554 -15.952 -6.689 1.00 88.50 113 LYS A N 1
ATOM 881 C CA . LYS A 1 113 ? -4.891 -15.747 -7.256 1.00 88.50 113 LYS A CA 1
ATOM 882 C C . LYS A 1 113 ? -4.873 -15.116 -8.641 1.00 88.50 113 LYS A C 1
ATOM 884 O O . LYS A 1 113 ? -5.845 -15.292 -9.364 1.00 88.50 113 LYS A O 1
ATOM 889 N N . LEU A 1 114 ? -3.812 -14.385 -8.979 1.00 87.56 114 LEU A N 1
ATOM 890 C CA . LEU A 1 114 ? -3.717 -13.559 -10.186 1.00 87.56 114 LEU A CA 1
ATOM 891 C C . LEU A 1 114 ? -2.492 -13.913 -11.043 1.00 87.56 114 LEU A C 1
ATOM 893 O O . LEU A 1 114 ? -2.090 -13.120 -11.887 1.00 87.56 114 LEU A O 1
ATOM 897 N N . ALA A 1 115 ? -1.908 -15.105 -10.861 1.00 82.25 115 ALA A N 1
ATOM 898 C CA . ALA A 1 115 ? -0.700 -15.553 -11.570 1.00 82.25 115 ALA A CA 1
ATOM 899 C C . ALA A 1 115 ? -0.783 -15.425 -13.103 1.00 82.25 115 ALA A C 1
ATOM 901 O O . ALA A 1 115 ? 0.231 -15.236 -13.767 1.00 82.25 115 ALA A O 1
ATOM 902 N N . ASN A 1 116 ? -1.992 -15.551 -13.659 1.00 81.00 116 ASN A N 1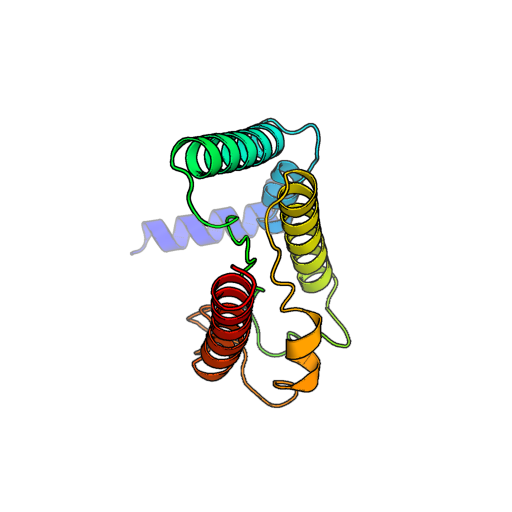
ATOM 903 C CA . ASN A 1 116 ? -2.255 -15.513 -15.098 1.00 81.00 116 ASN A CA 1
ATOM 904 C C . ASN A 1 116 ? -3.093 -14.294 -15.522 1.00 81.00 116 ASN A C 1
ATOM 906 O O . ASN A 1 116 ? -3.552 -14.237 -16.663 1.00 81.00 116 ASN A O 1
ATOM 910 N N . ASP A 1 117 ? -3.332 -13.345 -14.615 1.00 83.81 117 ASP A N 1
ATOM 911 C CA . ASP A 1 117 ? -4.134 -12.153 -14.877 1.00 83.81 117 ASP A CA 1
ATOM 912 C C . ASP A 1 117 ? -3.241 -10.935 -15.138 1.00 83.81 117 ASP A C 1
ATOM 914 O O . ASP A 1 117 ? -2.163 -10.776 -14.566 1.00 83.81 117 ASP A O 1
ATOM 918 N N . SER A 1 118 ? -3.726 -10.013 -15.972 1.00 83.88 118 SER A N 1
ATOM 919 C CA . SER A 1 118 ? -3.132 -8.678 -16.051 1.00 83.88 118 SER A CA 1
ATOM 920 C C . SER A 1 118 ? -3.404 -7.933 -14.746 1.00 83.88 118 SER A C 1
ATOM 922 O O . SER A 1 118 ? -4.562 -7.747 -14.353 1.00 83.88 118 SER A O 1
ATOM 924 N N . LEU A 1 119 ? -2.342 -7.482 -14.081 1.00 86.25 119 LEU A N 1
ATOM 925 C CA . LEU A 1 119 ? -2.452 -6.640 -12.894 1.00 86.25 119 LEU A CA 1
ATOM 926 C C . LEU A 1 119 ? -2.874 -5.203 -13.215 1.0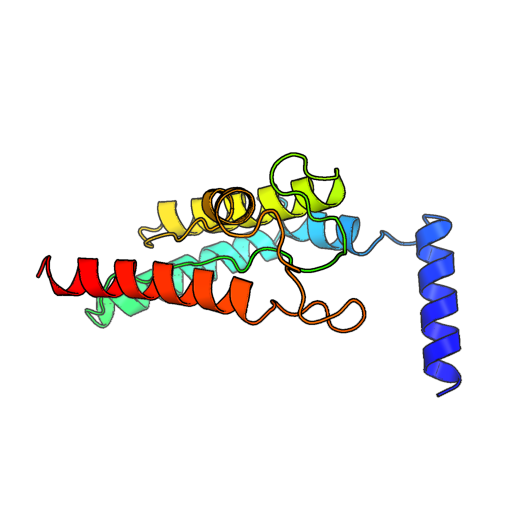0 86.25 119 LEU A C 1
ATOM 928 O O . LEU A 1 119 ? -3.701 -4.692 -12.462 1.00 86.25 119 LEU A O 1
ATOM 932 N N . PRO A 1 120 ? -2.398 -4.549 -14.293 1.00 87.50 120 PRO A N 1
ATOM 933 C CA . PRO A 1 120 ? -2.944 -3.265 -14.713 1.00 87.50 120 PRO A CA 1
ATOM 934 C C . PRO A 1 120 ? -4.156 -3.436 -15.631 1.00 87.50 120 PRO A C 1
ATOM 936 O O . PRO A 1 120 ? -4.327 -4.475 -16.280 1.00 87.50 120 PRO A O 1
ATOM 939 N N . VAL A 1 121 ? -4.982 -2.391 -15.733 1.00 85.19 121 VAL A N 1
ATOM 940 C CA . VAL A 1 121 ? -6.071 -2.338 -16.721 1.00 85.19 121 VAL A CA 1
ATOM 941 C C . VAL A 1 121 ? -5.527 -2.340 -18.154 1.00 85.19 121 VAL A C 1
ATOM 943 O O . VAL A 1 121 ? -6.090 -3.013 -19.016 1.00 85.19 121 VAL A O 1
ATOM 946 N N . ASN A 1 122 ? -4.421 -1.633 -18.414 1.00 79.44 122 ASN A N 1
ATOM 947 C CA . ASN A 1 122 ? -3.647 -1.727 -19.652 1.00 79.44 122 ASN A CA 1
ATOM 948 C C . ASN A 1 122 ? -2.218 -1.176 -19.460 1.00 79.44 122 ASN A C 1
ATOM 950 O O . ASN A 1 122 ? -1.874 -0.653 -18.410 1.00 79.44 122 ASN A O 1
ATOM 954 N N . VAL A 1 123 ? -1.367 -1.290 -20.483 1.00 71.50 123 VAL A N 1
ATOM 955 C CA . VAL A 1 123 ? 0.059 -0.905 -20.402 1.00 71.50 123 VAL A CA 1
ATOM 956 C C . VAL A 1 123 ? 0.319 0.602 -20.310 1.00 71.50 123 VAL A C 1
ATOM 958 O O . VAL A 1 123 ? 1.418 1.000 -19.940 1.00 71.50 123 VAL A O 1
ATOM 961 N N . VAL A 1 124 ? -0.654 1.433 -20.691 1.00 73.38 124 VAL A N 1
ATOM 962 C CA . VAL A 1 124 ? -0.554 2.903 -20.642 1.00 73.38 124 VAL A CA 1
ATOM 963 C C . VAL A 1 124 ? -1.109 3.428 -19.319 1.00 73.38 124 VAL A C 1
ATOM 965 O O . VAL A 1 124 ? -0.603 4.393 -18.753 1.00 73.38 124 VAL A O 1
ATOM 968 N N . ASP A 1 125 ? -2.154 2.770 -18.836 1.00 70.31 125 ASP A N 1
ATOM 969 C CA . ASP A 1 125 ? -2.909 3.092 -17.643 1.00 70.31 125 ASP A CA 1
ATOM 970 C C . ASP A 1 125 ? -2.497 2.119 -16.528 1.00 70.31 125 ASP A C 1
ATOM 972 O O . ASP A 1 125 ? -3.082 1.050 -16.352 1.00 70.31 125 ASP A O 1
ATOM 976 N N . GLY A 1 126 ? -1.431 2.471 -15.802 1.00 74.25 126 GLY A N 1
ATOM 977 C CA . GLY A 1 126 ? -0.848 1.682 -14.706 1.00 74.25 126 GLY A CA 1
ATOM 978 C C . GLY A 1 126 ? -1.720 1.587 -13.446 1.00 74.25 126 GLY A C 1
ATOM 979 O O . GLY A 1 126 ? -1.185 1.407 -12.349 1.00 74.25 126 GLY A O 1
ATOM 980 N N . HIS A 1 127 ? -3.038 1.755 -13.587 1.00 87.31 127 HIS A N 1
ATOM 981 C CA . HIS A 1 127 ? -4.023 1.522 -12.539 1.00 87.31 127 HIS A CA 1
ATOM 982 C C . HIS A 1 127 ? -4.397 0.035 -12.446 1.00 87.31 127 HIS A C 1
ATOM 984 O O . HIS A 1 127 ? -4.431 -0.658 -13.469 1.00 87.31 127 HIS A O 1
ATOM 990 N N . PRO A 1 128 ? -4.752 -0.451 -11.240 1.00 89.12 128 PRO A N 1
ATOM 991 C CA . PRO A 1 128 ? -5.142 -1.838 -11.022 1.00 89.12 128 PRO A CA 1
ATOM 992 C C . PRO A 1 128 ? -6.284 -2.298 -11.937 1.00 89.12 128 PRO A C 1
ATOM 994 O O . PRO A 1 128 ? -7.269 -1.588 -12.147 1.00 89.12 128 PRO A O 1
ATOM 997 N N . SER A 1 129 ? -6.185 -3.528 -12.432 1.00 90.19 129 SER A N 1
ATOM 998 C CA . SER A 1 129 ? -7.219 -4.184 -13.225 1.00 90.19 129 SER A CA 1
ATOM 999 C C . SER A 1 129 ? -8.469 -4.467 -12.391 1.00 90.19 129 SER A C 1
ATOM 1001 O O . SER A 1 129 ? -8.463 -4.413 -11.157 1.00 90.19 129 SER A O 1
ATOM 1003 N N . ALA A 1 130 ? -9.568 -4.825 -13.058 1.00 91.88 130 ALA A N 1
ATOM 1004 C CA . ALA A 1 130 ? -10.794 -5.229 -12.370 1.00 91.88 130 ALA A CA 1
ATOM 1005 C C . ALA A 1 130 ? -10.562 -6.425 -11.426 1.00 91.88 130 ALA A C 1
ATOM 1007 O O . ALA A 1 130 ? -11.118 -6.462 -10.331 1.00 91.88 130 ALA A O 1
ATOM 1008 N N . ARG A 1 131 ? -9.706 -7.379 -11.819 1.00 91.06 131 ARG A N 1
ATOM 1009 C CA . ARG A 1 131 ? -9.377 -8.555 -11.002 1.00 91.06 131 ARG A CA 1
ATOM 1010 C C . ARG A 1 131 ? -8.534 -8.208 -9.782 1.00 91.06 131 ARG A C 1
ATOM 1012 O O . ARG A 1 131 ? -8.817 -8.711 -8.698 1.00 91.06 131 ARG A O 1
ATOM 1019 N N . LEU A 1 132 ? -7.556 -7.317 -9.933 1.00 91.44 132 LEU A N 1
ATOM 1020 C CA . LEU A 1 132 ? -6.756 -6.854 -8.804 1.00 91.44 132 LEU A CA 1
ATOM 1021 C C . LEU A 1 132 ? -7.605 -6.044 -7.809 1.00 91.44 132 LEU A C 1
ATOM 1023 O O . LEU A 1 132 ? -7.551 -6.295 -6.608 1.00 91.44 132 LEU A O 1
ATOM 1027 N N . ASN A 1 133 ? -8.488 -5.168 -8.301 1.00 93.69 133 ASN A N 1
ATOM 1028 C CA . ASN A 1 133 ? -9.458 -4.473 -7.448 1.00 93.69 133 ASN A CA 1
ATOM 1029 C C . ASN A 1 133 ? -10.421 -5.435 -6.740 1.00 93.69 133 ASN A C 1
ATOM 1031 O O . ASN A 1 133 ? -10.750 -5.220 -5.575 1.00 93.69 133 ASN A O 1
ATOM 1035 N N . GLN A 1 134 ? -10.861 -6.504 -7.413 1.00 95.00 134 GLN A N 1
ATOM 1036 C CA . GLN A 1 134 ? -11.692 -7.531 -6.786 1.00 95.00 134 GLN A CA 1
ATOM 1037 C C . GLN A 1 134 ? -10.952 -8.198 -5.616 1.00 95.00 134 GLN A C 1
ATOM 1039 O O . GLN A 1 134 ? -11.532 -8.35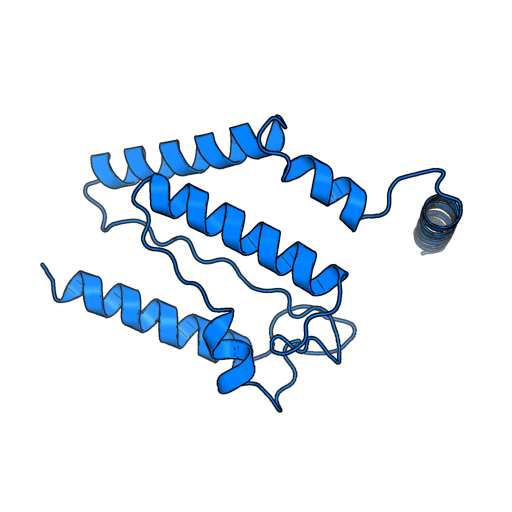2 -4.544 1.00 95.00 134 GLN A O 1
ATOM 1044 N N . LEU A 1 135 ? -9.670 -8.541 -5.788 1.00 93.44 135 LEU A N 1
ATOM 1045 C CA . LEU A 1 135 ? -8.846 -9.091 -4.710 1.00 93.44 135 LEU A CA 1
ATOM 1046 C C . LEU A 1 135 ? -8.742 -8.126 -3.518 1.00 93.44 135 LEU A C 1
ATOM 1048 O O . LEU A 1 135 ? -8.939 -8.549 -2.374 1.00 93.44 135 LEU A O 1
ATOM 1052 N N . TYR A 1 136 ? -8.479 -6.843 -3.781 1.00 94.94 136 TYR A N 1
ATOM 1053 C CA . TYR A 1 136 ? -8.421 -5.813 -2.742 1.00 94.94 136 TYR A CA 1
ATOM 1054 C C . TYR A 1 136 ? -9.744 -5.705 -1.979 1.00 94.94 136 TYR A C 1
ATOM 1056 O O . TYR A 1 136 ? -9.767 -5.791 -0.750 1.00 94.94 136 TYR A O 1
ATOM 1064 N N . ALA A 1 137 ? -10.859 -5.603 -2.705 1.00 95.25 137 ALA A N 1
ATOM 1065 C CA . ALA A 1 137 ? -12.190 -5.490 -2.121 1.00 95.25 137 ALA A CA 1
ATOM 1066 C C . ALA A 1 137 ? -12.570 -6.723 -1.287 1.00 95.25 137 ALA A C 1
ATOM 1068 O O . ALA A 1 137 ? -13.098 -6.576 -0.187 1.00 95.25 137 ALA A O 1
ATOM 1069 N N . GLU A 1 138 ? -12.277 -7.935 -1.767 1.00 95.31 138 GLU A N 1
ATOM 1070 C CA . GLU A 1 138 ? -12.564 -9.176 -1.040 1.00 95.31 138 GLU A CA 1
ATOM 1071 C C . GLU A 1 138 ? -11.848 -9.233 0.311 1.00 95.31 138 GLU A C 1
ATOM 1073 O O . GLU A 1 138 ? -12.442 -9.640 1.312 1.00 95.31 138 GLU A O 1
ATOM 1078 N N . LYS A 1 139 ? -10.569 -8.852 0.354 1.00 94.25 139 LYS A N 1
ATOM 1079 C CA . LYS A 1 139 ? -9.775 -8.918 1.584 1.00 94.25 139 LYS A CA 1
ATOM 1080 C C . LYS A 1 139 ? -10.127 -7.784 2.549 1.00 94.25 139 LYS A C 1
ATOM 1082 O O . LYS A 1 139 ? -10.292 -8.064 3.735 1.00 94.25 139 LYS A O 1
ATOM 1087 N N . LEU A 1 140 ? -10.375 -6.571 2.051 1.00 94.75 140 LEU A N 1
ATOM 1088 C CA . LEU A 1 140 ? -10.908 -5.479 2.870 1.00 94.75 140 LEU A CA 1
ATOM 1089 C C . LEU A 1 140 ? -12.275 -5.830 3.472 1.00 94.75 140 LEU A C 1
ATOM 1091 O O . LEU A 1 140 ? -12.492 -5.643 4.666 1.00 94.75 140 LEU A O 1
ATOM 1095 N N . PHE A 1 141 ? -13.184 -6.393 2.672 1.00 94.75 141 PHE A N 1
ATOM 1096 C CA . PHE A 1 141 ? -14.499 -6.815 3.150 1.00 94.75 141 PHE A CA 1
ATOM 1097 C C . PHE A 1 141 ? -14.389 -7.836 4.288 1.00 94.75 141 PHE A C 1
ATOM 1099 O O . PHE A 1 141 ? -15.076 -7.706 5.297 1.00 94.75 141 PHE A O 1
ATOM 1106 N N . ARG A 1 142 ? -13.497 -8.829 4.163 1.00 93.31 142 ARG A N 1
ATOM 1107 C CA . ARG A 1 142 ? -13.267 -9.825 5.222 1.00 93.31 142 ARG A CA 1
ATOM 1108 C C . ARG A 1 142 ? -12.760 -9.196 6.519 1.00 93.31 142 ARG A C 1
ATOM 1110 O O . ARG A 1 142 ? -13.247 -9.590 7.572 1.00 93.31 142 ARG A O 1
ATOM 1117 N N . ALA A 1 143 ? -11.833 -8.242 6.438 1.00 92.56 143 ALA A N 1
ATOM 1118 C CA . ALA A 1 143 ? -11.307 -7.533 7.606 1.00 92.56 143 ALA A CA 1
ATOM 1119 C C . ALA A 1 143 ? -12.413 -6.753 8.335 1.00 92.56 143 ALA A C 1
ATOM 1121 O O . ALA A 1 143 ? -12.648 -6.956 9.524 1.00 92.56 143 ALA A O 1
ATOM 1122 N N . VAL A 1 144 ? -13.199 -5.968 7.590 1.00 92.38 144 VAL A N 1
ATOM 1123 C CA . VAL A 1 144 ? -14.335 -5.210 8.144 1.00 92.38 144 VAL A CA 1
ATOM 1124 C C . VAL A 1 144 ? -15.368 -6.137 8.789 1.00 92.38 144 VAL A C 1
ATOM 1126 O O . VAL A 1 144 ? -15.846 -5.877 9.890 1.00 92.38 144 VAL A O 1
ATOM 1129 N N . VAL A 1 145 ? -15.714 -7.241 8.124 1.00 91.75 145 VAL A N 1
ATOM 1130 C CA . VAL A 1 145 ? -16.668 -8.218 8.660 1.00 91.75 145 VAL A CA 1
ATOM 1131 C C . VAL A 1 145 ? -16.128 -8.906 9.918 1.00 91.75 145 VAL A C 1
ATOM 1133 O O . VAL A 1 145 ? -16.912 -9.180 10.824 1.00 91.75 145 VAL A O 1
ATOM 1136 N N . ALA A 1 146 ? -14.826 -9.189 9.996 1.00 88.25 146 ALA A N 1
ATOM 1137 C CA . ALA A 1 146 ? -14.213 -9.779 11.183 1.00 88.25 146 ALA A CA 1
ATOM 1138 C C . ALA A 1 146 ? -14.276 -8.829 12.392 1.00 88.25 146 ALA A C 1
ATOM 1140 O O . ALA A 1 146 ? -14.669 -9.268 13.470 1.00 88.25 146 ALA A O 1
ATOM 1141 N N . ASP A 1 147 ? -13.987 -7.536 12.210 1.00 83.81 147 ASP A N 1
ATOM 1142 C CA . ASP A 1 147 ? -14.096 -6.536 13.287 1.00 83.81 147 ASP A CA 1
ATOM 1143 C C . ASP A 1 147 ? -15.543 -6.358 13.782 1.00 83.81 147 ASP A C 1
ATOM 1145 O O . ASP A 1 147 ? -15.783 -6.252 14.985 1.00 83.81 147 ASP A O 1
ATOM 1149 N N . LEU A 1 148 ? -16.529 -6.397 12.876 1.00 80.56 148 LEU A N 1
ATOM 1150 C CA . LEU A 1 148 ? -17.948 -6.258 13.230 1.00 80.56 148 LEU A CA 1
ATOM 1151 C C . LEU A 1 148 ? -18.518 -7.447 14.020 1.00 80.56 148 LEU A C 1
ATOM 1153 O O . LEU A 1 148 ? -19.493 -7.264 14.742 1.00 80.56 148 LEU A O 1
ATOM 1157 N N . HIS A 1 149 ? -17.947 -8.647 13.884 1.00 67.94 149 HIS A N 1
ATOM 1158 C CA . HIS A 1 149 ? -18.403 -9.849 14.598 1.00 67.94 149 HIS A CA 1
ATOM 1159 C C . HIS A 1 149 ? -17.612 -10.148 15.883 1.00 67.94 149 HIS A C 1
ATOM 1161 O O . HIS A 1 149 ? -17.953 -11.088 16.600 1.00 67.94 149 HIS A O 1
ATOM 1167 N N . LEU A 1 150 ? -16.554 -9.384 16.172 1.00 55.38 150 LEU A N 1
ATOM 1168 C CA . LEU A 1 150 ? -15.743 -9.498 17.392 1.00 55.38 150 LEU A CA 1
ATOM 1169 C C . LEU A 1 150 ? -16.131 -8.468 18.474 1.00 55.38 150 LEU A C 1
ATOM 1171 O O . LEU A 1 150 ? -15.449 -8.371 19.495 1.00 55.38 150 LEU A O 1
ATOM 1175 N N . LYS A 1 151 ? -17.224 -7.724 18.267 1.00 46.03 151 LYS A N 1
ATOM 1176 C CA . LYS A 1 151 ? -17.844 -6.790 19.221 1.00 46.03 151 LYS A CA 1
ATOM 1177 C C . LYS A 1 151 ? -19.217 -7.295 19.645 1.00 46.03 151 LYS A C 1
ATOM 1179 O O . LYS A 1 151 ? -19.565 -7.064 20.823 1.00 46.03 151 LYS A O 1
#

Secondary structure (DSSP, 8-state):
-HHHHHHHHHHHHHHHTTSS--HHHHHHHHTSTTSHHHHHHHHHHHHHHHHHHHTTPPPPEE-------STT--TTS--HHHHHHHHHHHHHHHHHHHTT-EE---TTTHHHHSTTS-SBSSSS--SBPHHHHHHHHHHHHHHHHHHHH--

Foldseek 3Di:
DVVVVVVVVVVVVCCVVVVDPDPLVVVVQLLPCPDPNNVVLLVVLLVVQVVCVVVVHFAAEDEDQQWLADDPCQLVDHDPSSVSSLVSRVSSQVSNVVSPHHYDDCSVVCCVPVVPHRQACDNVGRHGHPSSVVSVVVRVVVVVVVSVVVD

Radius of gyration: 18.46 Å; chains: 1; bounding box: 42×39×48 Å

Sequence (151 aa):
MTAQLIRDAVFGLAEKTGTIPTWHEGLGRTYVRSSPEWQEFVEALQEIKVMSDQMKLPTPIFATLNSSGSIGSDYAHPSPDLQRIIDWCRQGEQAAGSLGFETLDYEKEIPIKLANDSLPVNVVDGHPSARLNQLYAEKLFRAVVADLHLK

pLDDT: mean 86.71, std 11.36, range [44.0, 98.62]